Protein AF-A0A2V9KHH4-F1 (afdb_monomer_lite)

pLDDT: mean 75.56, std 21.57, range [32.25, 97.69]

Radius of gyration: 22.79 Å; chains: 1; bounding box: 45×64×34 Å

Secondary structure (DSSP, 8-state):
-------------SSHHHHHHHHHHHHTT-S--HHHHHHHTT---------HHHHHHHHHHHHHTTS-HHHHHHHHHHHHHHHHHTT-

Sequence (88 aa):
MREFYAQQEGTCHTKMQLEEAFLERLKAGEGLTLKQVLARAKLRPVTIRLANRDIETARKLAARKGIGYQTYIKMLLHEALHRESNRR

Foldseek 3Di:
DPDDDDDDPDDPDPDPVVVVVVVVCVVVVVDQDPVNVVVVVPDDDDDDDDDPVVLVVLCVVCVVVVHDSVVSVVVVVVVVVVVVVVVD

Structure (mmCIF, N/CA/C/O backbone):
data_AF-A0A2V9KHH4-F1
#
_entry.id   AF-A0A2V9KHH4-F1
#
loop_
_atom_site.group_PDB
_atom_site.id
_atom_site.type_symbol
_atom_site.label_atom_id
_atom_site.label_alt_id
_atom_site.label_comp_id
_atom_site.label_asym_id
_atom_site.label_entity_id
_atom_site.label_seq_id
_atom_site.pdbx_PDB_ins_code
_atom_site.Cartn_x
_atom_site.Cartn_y
_atom_site.Cartn_z
_atom_site.occupancy
_atom_site.B_iso_or_equiv
_atom_site.auth_seq_id
_ato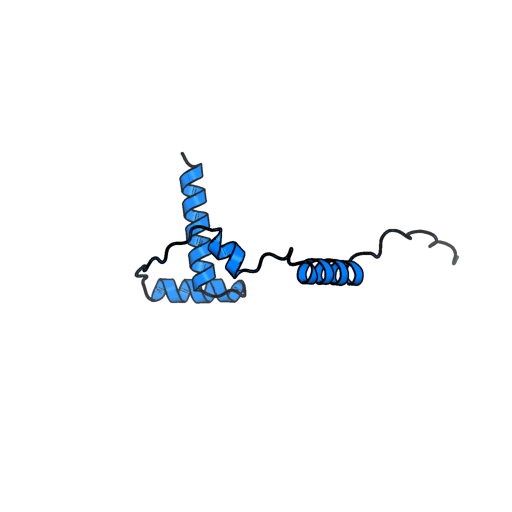m_site.auth_comp_id
_atom_site.auth_asym_id
_atom_site.auth_atom_id
_atom_site.pdbx_PDB_model_num
ATOM 1 N N . MET A 1 1 ? 26.206 48.965 22.524 1.00 40.34 1 MET A N 1
ATOM 2 C CA . MET A 1 1 ? 25.022 48.171 22.103 1.00 40.34 1 MET A CA 1
ATOM 3 C C . MET A 1 1 ? 25.320 47.357 20.831 1.00 40.34 1 MET A C 1
ATOM 5 O O . MET A 1 1 ? 24.613 47.484 19.842 1.00 40.34 1 MET A O 1
ATOM 9 N N . ARG A 1 2 ? 26.380 46.530 20.837 1.00 36.00 2 ARG A N 1
ATOM 10 C CA . ARG A 1 2 ? 26.683 45.500 19.815 1.00 36.00 2 ARG A CA 1
ATOM 11 C C . ARG A 1 2 ? 27.604 44.421 20.411 1.00 36.00 2 ARG A C 1
ATOM 13 O O . ARG A 1 2 ? 28.659 44.124 19.876 1.00 36.00 2 ARG A O 1
ATOM 20 N N . GLU A 1 3 ? 27.199 43.864 21.544 1.00 32.84 3 GLU A N 1
ATOM 21 C CA . GLU A 1 3 ? 27.885 42.739 22.187 1.00 32.84 3 GLU A CA 1
ATOM 22 C C . GLU A 1 3 ? 26.810 41.846 22.809 1.00 32.84 3 GLU A C 1
ATOM 24 O O . GLU A 1 3 ? 26.368 42.147 23.912 1.00 32.84 3 GLU A O 1
ATOM 29 N N . PHE A 1 4 ? 26.304 40.825 22.099 1.00 36.62 4 PHE A N 1
ATOM 30 C CA . PHE A 1 4 ? 25.513 39.777 22.773 1.00 36.62 4 PHE A CA 1
ATOM 31 C C . PHE A 1 4 ? 25.286 38.443 22.031 1.00 36.62 4 PHE A C 1
ATOM 33 O O . PHE A 1 4 ? 24.340 37.754 22.363 1.00 36.62 4 PHE A O 1
ATOM 40 N N . TYR A 1 5 ? 26.096 37.987 21.073 1.00 32.59 5 TYR A N 1
ATOM 41 C CA . TYR A 1 5 ? 25.927 36.584 20.628 1.00 32.59 5 TYR A CA 1
ATOM 42 C C . TYR A 1 5 ? 27.264 35.870 20.487 1.00 32.59 5 TYR A C 1
ATOM 44 O O . TYR A 1 5 ? 27.701 35.508 19.401 1.00 32.59 5 TYR A O 1
ATOM 52 N N . ALA A 1 6 ? 27.901 35.682 21.643 1.00 35.97 6 ALA A N 1
ATOM 53 C CA . ALA A 1 6 ? 28.762 34.538 21.880 1.00 35.97 6 ALA A CA 1
ATOM 54 C C . ALA A 1 6 ? 27.886 33.325 22.248 1.00 35.97 6 ALA A C 1
ATOM 56 O O . ALA A 1 6 ? 26.919 33.464 22.994 1.00 35.97 6 ALA A O 1
ATOM 57 N N . GLN A 1 7 ? 28.301 32.151 21.771 1.00 35.75 7 GLN A N 1
ATOM 58 C CA . GLN A 1 7 ? 27.912 30.822 22.245 1.00 35.75 7 GLN A CA 1
ATOM 59 C C . GLN A 1 7 ? 26.532 30.281 21.829 1.00 35.75 7 GLN A C 1
ATOM 61 O O . GLN A 1 7 ? 25.558 30.379 22.563 1.00 35.75 7 GLN A O 1
ATOM 66 N N . GLN A 1 8 ? 26.507 29.601 20.676 1.00 32.25 8 GLN A N 1
ATOM 67 C CA . GLN A 1 8 ? 26.061 28.202 20.592 1.00 32.25 8 GLN A CA 1
ATOM 68 C C . GLN A 1 8 ? 26.865 27.487 19.489 1.00 32.25 8 GLN A C 1
ATOM 70 O O . GLN A 1 8 ? 26.401 27.318 18.364 1.00 32.25 8 GLN A O 1
ATOM 75 N N . GLU A 1 9 ? 28.090 27.062 19.811 1.00 39.00 9 GLU A N 1
ATOM 76 C CA . GLU A 1 9 ? 28.696 25.916 19.128 1.00 39.00 9 GLU A CA 1
ATOM 77 C C . GLU A 1 9 ? 28.103 24.643 19.740 1.00 39.00 9 GLU A C 1
ATOM 79 O O . GLU A 1 9 ? 28.183 24.431 20.949 1.00 39.00 9 GLU A O 1
ATOM 84 N N . GLY A 1 10 ? 27.466 23.807 18.918 1.00 35.53 10 GLY A N 1
ATOM 85 C CA . GLY A 1 10 ? 26.848 22.572 19.390 1.00 35.53 10 GLY A CA 1
ATOM 86 C C . GLY A 1 10 ? 26.189 21.763 18.277 1.00 35.53 10 GLY A C 1
ATOM 87 O O . GLY A 1 10 ? 24.979 21.821 18.094 1.00 35.53 10 GLY A O 1
ATOM 88 N N . THR A 1 11 ? 26.995 20.948 17.588 1.00 42.75 11 THR A N 1
ATOM 89 C CA . THR A 1 11 ? 26.600 19.797 16.740 1.00 42.75 11 THR A CA 1
ATOM 90 C C . THR A 1 11 ? 26.065 20.075 15.321 1.00 42.75 11 THR A C 1
ATOM 92 O O . THR A 1 11 ? 25.016 19.586 14.919 1.00 42.75 11 THR A O 1
ATOM 95 N N . CYS A 1 12 ? 26.858 20.749 14.480 1.00 38.28 12 CYS A N 1
ATOM 96 C CA . CYS A 1 12 ? 26.755 20.594 13.019 1.0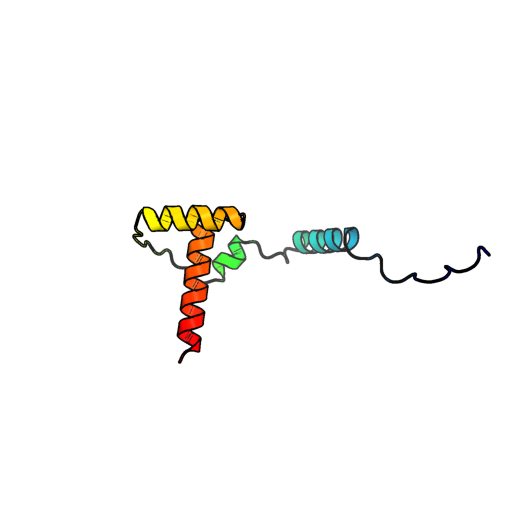0 38.28 12 CYS A CA 1
ATOM 97 C C . CYS A 1 12 ? 27.514 19.326 12.578 1.00 38.28 12 CYS A C 1
ATOM 99 O O . CYS A 1 12 ? 28.589 19.382 11.991 1.00 38.28 12 CYS A O 1
ATOM 101 N N . HIS A 1 13 ? 26.979 18.159 12.921 1.00 52.47 13 HIS A N 1
ATOM 102 C CA . HIS A 1 13 ? 27.326 16.901 12.257 1.00 52.47 13 HIS A CA 1
ATOM 103 C C . HIS A 1 13 ? 26.151 16.522 11.339 1.00 52.47 13 HIS A C 1
ATOM 105 O O . HIS A 1 13 ? 25.103 17.152 11.409 1.00 52.47 13 HIS A O 1
ATOM 111 N N . THR A 1 14 ? 26.271 15.457 10.543 1.00 53.62 14 THR A N 1
ATOM 112 C CA . THR A 1 14 ? 25.135 14.613 10.077 1.00 53.62 14 THR A CA 1
ATOM 113 C C . THR A 1 14 ? 24.617 14.671 8.629 1.00 53.62 14 THR A C 1
ATOM 115 O O . THR A 1 14 ? 23.628 13.997 8.357 1.00 53.62 14 THR A O 1
ATOM 118 N N . LYS A 1 15 ? 25.281 15.307 7.648 1.00 39.53 15 LYS A N 1
ATOM 119 C CA . LYS A 1 15 ? 25.014 14.952 6.226 1.00 39.53 15 LYS A CA 1
ATOM 120 C C . LYS A 1 15 ? 26.187 14.251 5.555 1.00 39.53 15 LYS A C 1
ATOM 122 O O . LYS A 1 15 ? 26.066 13.089 5.191 1.00 39.53 15 LYS A O 1
ATOM 127 N N . MET A 1 16 ? 27.345 14.902 5.516 1.00 46.31 16 MET A N 1
ATOM 128 C CA . MET A 1 16 ? 28.536 14.353 4.857 1.00 46.31 16 MET A CA 1
ATOM 129 C C . MET A 1 16 ? 29.059 13.083 5.550 1.00 46.31 16 MET A C 1
ATOM 131 O O . MET A 1 16 ? 29.298 12.075 4.900 1.00 46.31 16 MET A O 1
ATOM 135 N N . GLN A 1 17 ? 29.115 13.081 6.885 1.00 49.97 17 GLN A N 1
ATOM 136 C CA . GLN A 1 17 ? 29.522 11.902 7.665 1.00 49.97 17 GLN A CA 1
ATOM 137 C C . GLN A 1 17 ? 28.492 10.764 7.624 1.00 49.97 17 GLN A C 1
ATOM 139 O O . GLN A 1 17 ? 28.853 9.601 7.773 1.00 49.97 17 GLN A O 1
ATOM 144 N N . LEU A 1 18 ? 27.207 11.089 7.435 1.00 57.81 18 LEU A N 1
ATOM 145 C CA . LEU A 1 18 ? 26.156 10.083 7.290 1.00 57.81 18 LEU A CA 1
ATOM 146 C C . LEU A 1 18 ? 26.259 9.407 5.921 1.00 57.81 18 LEU A C 1
ATOM 148 O O . LEU A 1 18 ? 26.158 8.188 5.837 1.00 57.81 18 LEU A O 1
ATOM 152 N N . GLU A 1 19 ? 26.488 10.192 4.866 1.00 55.72 19 GLU A N 1
ATOM 153 C CA . GLU A 1 19 ? 26.718 9.696 3.508 1.00 55.72 19 GLU A CA 1
ATOM 154 C C . GLU A 1 19 ? 27.988 8.838 3.441 1.00 55.72 19 GLU A C 1
ATOM 156 O O . GLU A 1 19 ? 27.948 7.749 2.874 1.00 55.72 19 GLU A O 1
ATOM 161 N N . GLU A 1 20 ? 29.077 9.266 4.085 1.00 67.88 20 GLU A N 1
ATOM 162 C CA . GLU A 1 20 ? 30.330 8.510 4.163 1.00 67.88 20 GLU A CA 1
ATOM 163 C C . GLU A 1 20 ? 30.160 7.199 4.942 1.00 67.88 20 GLU A C 1
ATOM 165 O O . GLU A 1 20 ? 30.469 6.130 4.420 1.00 67.88 20 GLU A O 1
ATOM 170 N N . ALA A 1 21 ? 29.560 7.239 6.136 1.00 70.00 21 ALA A N 1
ATOM 171 C CA . ALA A 1 21 ? 29.266 6.031 6.905 1.00 70.00 21 ALA A CA 1
ATOM 172 C C . ALA A 1 21 ? 28.312 5.085 6.155 1.00 70.00 21 ALA A C 1
ATOM 174 O O . ALA A 1 21 ? 28.453 3.865 6.222 1.00 70.00 21 ALA A O 1
ATOM 175 N N . PHE A 1 22 ? 27.343 5.623 5.414 1.00 65.81 22 PHE A N 1
ATOM 176 C CA . PHE A 1 22 ? 26.437 4.828 4.592 1.00 65.81 22 PHE A CA 1
ATOM 177 C C . PHE A 1 22 ? 27.171 4.160 3.420 1.00 65.81 22 PHE A C 1
ATOM 179 O O . PHE A 1 22 ? 26.983 2.967 3.181 1.00 65.81 22 PHE A O 1
ATOM 186 N N . LEU A 1 23 ? 28.047 4.894 2.729 1.00 67.44 23 LEU A N 1
ATOM 187 C CA . LEU A 1 23 ? 28.886 4.383 1.642 1.00 67.44 23 LEU A CA 1
ATOM 188 C C . LEU A 1 23 ? 29.854 3.301 2.129 1.00 67.44 23 LEU A C 1
ATOM 190 O O . LEU A 1 23 ? 29.970 2.263 1.480 1.00 67.44 23 LEU A O 1
ATOM 194 N N . GLU A 1 24 ? 30.499 3.497 3.277 1.00 73.38 24 GLU A N 1
ATOM 195 C CA . GLU A 1 24 ? 31.402 2.508 3.872 1.00 73.38 24 GLU A CA 1
ATOM 196 C C . GLU A 1 24 ? 30.662 1.216 4.237 1.00 73.38 24 GLU A C 1
ATOM 198 O O . GLU A 1 24 ? 31.123 0.121 3.921 1.00 73.38 24 GLU A O 1
ATOM 203 N N . ARG A 1 25 ? 29.444 1.314 4.781 1.00 69.00 25 ARG A N 1
ATOM 204 C CA . ARG A 1 25 ? 28.615 0.135 5.087 1.00 69.00 25 ARG A CA 1
ATOM 205 C C . ARG A 1 25 ? 28.086 -0.575 3.843 1.00 69.00 25 ARG A C 1
ATOM 207 O O . ARG A 1 25 ? 27.947 -1.799 3.846 1.00 69.00 25 ARG A O 1
ATOM 214 N N . LEU A 1 26 ? 27.813 0.163 2.765 1.00 69.38 26 LEU A N 1
ATOM 215 C CA . LEU A 1 26 ? 27.498 -0.431 1.464 1.00 69.38 26 LEU A CA 1
ATOM 216 C C . LEU A 1 26 ? 28.708 -1.178 0.883 1.00 69.38 26 LEU A C 1
ATOM 218 O O . LEU A 1 26 ? 28.542 -2.304 0.415 1.00 69.38 26 LEU A O 1
ATOM 222 N N . LYS A 1 27 ? 29.914 -0.595 0.951 1.00 68.12 27 LYS A N 1
ATOM 223 C CA . LYS A 1 27 ? 31.164 -1.245 0.509 1.00 68.12 27 LYS A CA 1
ATOM 224 C C . LYS A 1 27 ? 31.502 -2.480 1.345 1.00 68.12 27 LYS A C 1
ATOM 226 O O . LYS A 1 27 ? 31.929 -3.484 0.786 1.00 68.12 27 LYS A O 1
ATOM 231 N N . ALA A 1 28 ? 31.254 -2.430 2.654 1.00 74.31 28 ALA A N 1
ATOM 232 C CA . ALA A 1 28 ? 31.424 -3.556 3.572 1.00 74.31 28 ALA A CA 1
ATOM 233 C C . ALA A 1 28 ? 30.377 -4.674 3.377 1.00 74.31 28 ALA A C 1
ATOM 235 O O . ALA A 1 28 ? 30.437 -5.702 4.047 1.00 74.31 28 ALA A O 1
ATOM 236 N N . GLY A 1 29 ? 29.402 -4.497 2.473 1.00 62.69 29 GLY A N 1
ATOM 237 C CA . GLY A 1 29 ? 28.353 -5.486 2.211 1.00 62.69 29 GLY A CA 1
ATOM 238 C C . GLY A 1 29 ? 27.335 -5.630 3.349 1.00 62.69 29 GLY A C 1
ATOM 239 O O . GLY A 1 29 ? 26.515 -6.547 3.327 1.00 62.69 29 GLY A O 1
ATOM 240 N N . GLU A 1 30 ? 27.356 -4.721 4.328 1.00 64.75 30 GLU A N 1
ATOM 241 C CA . GLU A 1 30 ? 26.427 -4.698 5.464 1.00 64.75 30 GLU A CA 1
ATOM 242 C C . GLU A 1 30 ? 25.046 -4.147 5.088 1.00 64.75 30 GLU A C 1
ATOM 244 O O . GLU A 1 30 ? 24.066 -4.324 5.817 1.00 64.75 30 GLU A O 1
ATOM 249 N N . GLY A 1 31 ? 24.951 -3.465 3.945 1.00 62.44 31 GLY A N 1
ATOM 250 C CA . GLY A 1 31 ? 23.694 -2.965 3.412 1.00 62.44 31 GLY A CA 1
ATOM 251 C C . GLY A 1 31 ? 22.796 -4.104 2.943 1.00 62.44 31 GLY A C 1
ATOM 252 O O . GLY A 1 31 ? 23.078 -4.770 1.948 1.00 62.44 31 GLY A O 1
ATOM 253 N N . LEU A 1 32 ? 21.664 -4.302 3.620 1.00 63.16 32 LEU A N 1
ATOM 254 C CA . LEU A 1 32 ? 20.636 -5.212 3.130 1.00 63.16 32 LEU A CA 1
ATOM 255 C C . LEU A 1 32 ? 19.973 -4.614 1.897 1.00 63.16 32 LEU A C 1
ATOM 257 O O . LEU A 1 32 ? 19.221 -3.644 1.969 1.00 63.16 32 LEU A O 1
ATOM 261 N N . THR A 1 33 ? 20.227 -5.229 0.750 1.00 71.31 33 THR A N 1
ATOM 262 C CA . THR A 1 33 ? 19.507 -4.896 -0.476 1.00 71.31 33 THR A CA 1
ATOM 263 C C . THR A 1 33 ? 18.023 -5.220 -0.301 1.00 71.31 33 THR A C 1
ATOM 265 O O . THR A 1 33 ? 17.658 -6.177 0.390 1.00 71.31 33 THR A O 1
ATOM 268 N N . LEU A 1 34 ? 17.142 -4.482 -0.986 1.00 63.47 34 LEU A N 1
ATOM 269 C CA . LEU A 1 34 ? 15.704 -4.781 -0.977 1.00 63.47 34 LEU A CA 1
ATOM 270 C C . LEU A 1 34 ? 15.432 -6.253 -1.321 1.00 63.47 34 LEU A C 1
ATOM 272 O O . LEU A 1 34 ? 14.582 -6.882 -0.705 1.00 63.47 34 LEU A O 1
ATOM 276 N N . LYS A 1 35 ? 16.192 -6.826 -2.263 1.00 65.00 35 LYS A N 1
ATOM 277 C CA . LYS A 1 35 ? 16.088 -8.244 -2.631 1.00 65.00 35 LYS A CA 1
ATOM 278 C C . LYS A 1 35 ? 16.405 -9.172 -1.457 1.00 65.00 35 LYS A C 1
ATOM 280 O O . LYS A 1 35 ? 15.674 -10.131 -1.246 1.00 65.00 35 LYS A O 1
ATOM 285 N N . GLN A 1 36 ? 17.444 -8.884 -0.673 1.00 70.75 36 GLN A N 1
ATOM 286 C CA . GLN A 1 36 ? 17.793 -9.675 0.513 1.00 70.75 36 GLN A CA 1
ATOM 287 C C . GLN A 1 36 ? 16.746 -9.537 1.625 1.00 70.75 36 GLN A C 1
ATOM 289 O O . GLN A 1 36 ? 16.411 -10.528 2.270 1.00 70.75 36 GLN A O 1
ATOM 294 N N . VAL A 1 37 ? 16.180 -8.343 1.826 1.00 70.81 37 VAL A N 1
ATOM 295 C CA . VAL A 1 37 ? 15.079 -8.139 2.785 1.00 70.81 37 VAL A CA 1
ATOM 296 C C . VAL A 1 37 ? 13.835 -8.913 2.350 1.00 70.81 37 VAL A C 1
ATOM 298 O O . VAL A 1 37 ? 13.247 -9.635 3.150 1.00 70.81 37 VAL A O 1
ATOM 301 N N . LEU A 1 38 ? 13.469 -8.823 1.070 1.00 64.44 38 LEU A N 1
ATOM 302 C CA . LEU A 1 38 ? 12.333 -9.544 0.498 1.00 64.44 38 LEU A CA 1
ATOM 303 C C . LEU A 1 38 ? 12.552 -11.062 0.457 1.00 64.44 38 LEU A C 1
ATOM 305 O O . LEU A 1 38 ? 11.575 -11.790 0.510 1.00 64.44 38 LEU A O 1
ATOM 309 N N . ALA A 1 39 ? 13.793 -11.548 0.372 1.00 64.56 39 ALA A N 1
ATOM 310 C CA . ALA A 1 39 ? 14.102 -12.977 0.473 1.00 64.56 39 ALA A CA 1
ATOM 311 C C . ALA A 1 39 ? 13.973 -13.496 1.916 1.00 64.56 39 ALA A C 1
ATOM 313 O O . ALA A 1 39 ? 13.614 -14.651 2.135 1.00 64.56 39 ALA A O 1
ATOM 314 N N . ARG A 1 40 ? 14.253 -12.643 2.909 1.00 64.81 40 ARG A N 1
ATOM 315 C CA . ARG A 1 40 ? 14.086 -12.969 4.335 1.00 64.81 40 ARG A CA 1
ATOM 316 C C . ARG A 1 40 ? 12.632 -12.885 4.782 1.00 64.81 40 ARG A C 1
ATOM 318 O O . ARG A 1 40 ? 12.182 -13.712 5.572 1.00 64.81 40 ARG A O 1
ATOM 325 N N . ALA A 1 41 ? 11.888 -11.909 4.271 1.00 68.06 41 ALA A N 1
ATOM 326 C CA . ALA A 1 41 ? 10.446 -11.864 4.419 1.00 68.06 41 ALA A CA 1
ATOM 327 C C . ALA A 1 41 ? 9.866 -13.008 3.578 1.00 68.06 41 ALA A C 1
ATOM 329 O O . ALA A 1 41 ? 9.935 -12.967 2.361 1.00 68.06 41 ALA A O 1
ATOM 330 N N . LYS A 1 42 ? 9.330 -14.064 4.194 1.00 79.44 42 LYS A N 1
ATOM 331 C CA . LYS A 1 42 ? 8.721 -15.207 3.484 1.00 79.44 42 LYS A CA 1
ATOM 332 C C . LYS A 1 42 ? 7.451 -14.776 2.725 1.00 79.44 42 LYS A C 1
ATOM 334 O O . LYS A 1 42 ? 6.333 -15.067 3.145 1.00 79.44 42 LYS A O 1
ATOM 339 N N . LEU A 1 43 ? 7.610 -14.026 1.638 1.00 80.56 43 LEU A N 1
ATOM 340 C CA . LEU A 1 43 ? 6.529 -13.454 0.848 1.00 80.56 43 LEU A CA 1
ATOM 341 C C . LEU A 1 43 ? 5.972 -14.502 -0.112 1.00 80.56 43 LEU A C 1
ATOM 343 O O . LEU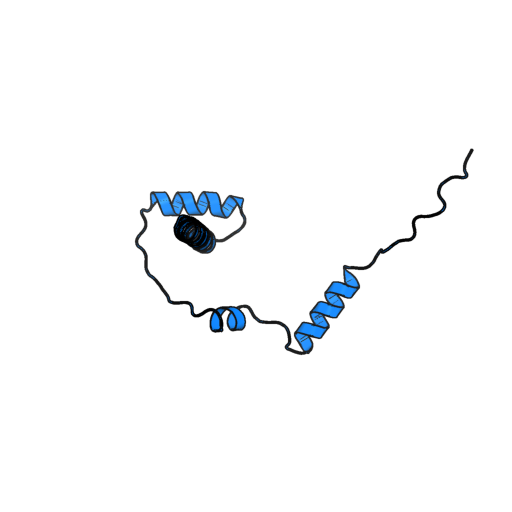 A 1 43 ? 6.718 -15.245 -0.745 1.00 80.56 43 LEU A O 1
ATOM 347 N N . ARG A 1 44 ? 4.646 -14.532 -0.247 1.00 85.38 44 ARG A N 1
ATOM 348 C CA . ARG A 1 44 ? 3.948 -15.386 -1.213 1.00 85.38 44 ARG A CA 1
ATOM 349 C C . ARG A 1 44 ? 3.191 -14.516 -2.217 1.00 85.38 44 ARG A C 1
ATOM 351 O O . ARG A 1 44 ? 2.553 -13.550 -1.790 1.00 85.38 44 ARG A O 1
ATOM 358 N N . PRO A 1 45 ? 3.247 -14.821 -3.525 1.00 85.06 45 PRO A N 1
ATOM 359 C CA . PRO A 1 45 ? 2.414 -14.138 -4.504 1.00 85.06 45 PRO A CA 1
ATOM 360 C C . PRO A 1 45 ? 0.942 -14.494 -4.264 1.00 85.06 45 PRO A C 1
ATOM 362 O O . PRO A 1 45 ? 0.609 -15.648 -4.002 1.00 85.06 45 PRO A O 1
ATOM 365 N N . VAL A 1 46 ? 0.062 -13.497 -4.350 1.00 88.62 46 VAL A N 1
ATOM 366 C CA . VAL A 1 46 ? -1.391 -13.670 -4.230 1.00 88.62 46 VAL A CA 1
ATOM 367 C C . VAL A 1 46 ? -2.061 -12.851 -5.326 1.00 88.62 46 VAL A C 1
ATOM 369 O O . VAL A 1 46 ? -1.750 -11.671 -5.494 1.00 88.62 46 VAL A O 1
ATOM 372 N N . THR A 1 47 ? -2.993 -13.470 -6.051 1.00 92.81 47 THR A N 1
ATOM 373 C CA . THR A 1 47 ? -3.834 -12.792 -7.044 1.00 92.81 47 THR A CA 1
ATOM 374 C C . THR A 1 47 ? -5.193 -12.496 -6.420 1.00 92.81 47 THR A C 1
ATOM 376 O O . THR A 1 47 ? -5.903 -13.412 -6.018 1.00 92.81 47 THR A O 1
ATOM 379 N N . ILE A 1 48 ? -5.560 -11.215 -6.350 1.00 90.88 48 ILE A N 1
ATOM 380 C CA . ILE A 1 48 ? -6.838 -10.740 -5.802 1.00 90.88 48 ILE A CA 1
ATOM 381 C C . ILE A 1 48 ? -7.576 -9.992 -6.911 1.00 90.88 48 ILE A C 1
ATOM 383 O O . ILE A 1 48 ? -6.995 -9.129 -7.569 1.00 90.88 48 ILE A O 1
ATOM 387 N N . ARG A 1 49 ? -8.855 -10.314 -7.123 1.00 95.25 49 ARG A N 1
ATOM 388 C CA . ARG A 1 49 ? -9.733 -9.544 -8.013 1.00 95.25 49 ARG A CA 1
ATOM 389 C C . ARG A 1 49 ? -10.327 -8.381 -7.225 1.00 95.25 49 ARG A C 1
ATOM 391 O O . ARG A 1 49 ? -10.911 -8.596 -6.170 1.00 95.25 49 ARG A O 1
ATOM 398 N N . LEU A 1 50 ? -10.170 -7.169 -7.741 1.00 94.38 50 LEU A N 1
ATOM 399 C CA . LEU A 1 50 ? -10.707 -5.941 -7.155 1.00 94.38 50 LEU A CA 1
ATOM 400 C C . LEU A 1 50 ? -11.617 -5.265 -8.177 1.00 94.38 50 LEU A C 1
ATOM 402 O O . LEU A 1 50 ? -11.379 -5.380 -9.382 1.00 94.38 50 LEU A O 1
ATOM 406 N N . ALA A 1 51 ? -12.642 -4.552 -7.712 1.00 97.00 51 ALA A N 1
ATOM 407 C CA . ALA A 1 51 ? -13.470 -3.768 -8.615 1.00 97.00 51 ALA A CA 1
ATOM 408 C C . ALA A 1 51 ? -12.641 -2.633 -9.237 1.00 97.00 51 ALA A C 1
ATOM 410 O O . ALA A 1 51 ? -11.794 -2.023 -8.580 1.00 97.00 51 ALA A O 1
ATOM 411 N N . ASN A 1 52 ? -12.920 -2.297 -10.499 1.00 96.88 52 ASN A N 1
ATOM 412 C CA . ASN A 1 52 ? -12.198 -1.232 -11.207 1.00 96.88 52 ASN A CA 1
ATOM 413 C C . ASN A 1 52 ? -12.266 0.113 -10.462 1.00 96.88 52 ASN A C 1
ATOM 415 O O . ASN A 1 52 ? -11.269 0.833 -10.390 1.00 96.88 52 ASN A O 1
ATOM 419 N N . ARG A 1 53 ? -13.415 0.413 -9.841 1.00 97.44 53 ARG A N 1
ATOM 420 C CA . ARG A 1 53 ? -13.622 1.620 -9.026 1.00 97.44 53 ARG A CA 1
ATOM 421 C C . ARG A 1 53 ? -12.675 1.685 -7.824 1.00 97.44 53 ARG A C 1
ATOM 423 O O . ARG A 1 53 ? -12.148 2.756 -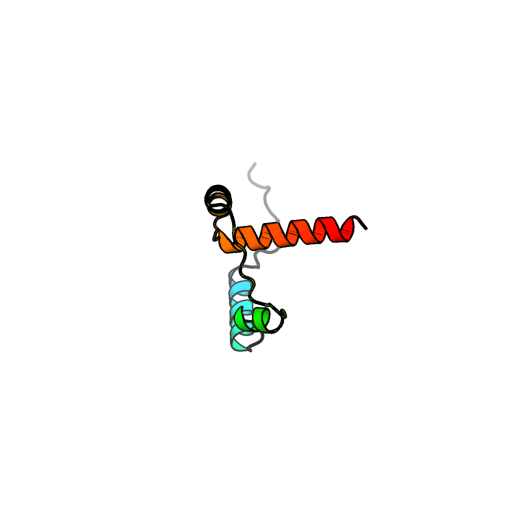7.511 1.00 97.44 53 ARG A O 1
ATOM 430 N N . ASP A 1 54 ? -12.425 0.552 -7.177 1.00 96.00 54 ASP A N 1
ATOM 431 C CA . ASP A 1 54 ? -11.544 0.478 -6.010 1.00 96.00 54 ASP A CA 1
ATOM 432 C C . ASP A 1 54 ? -10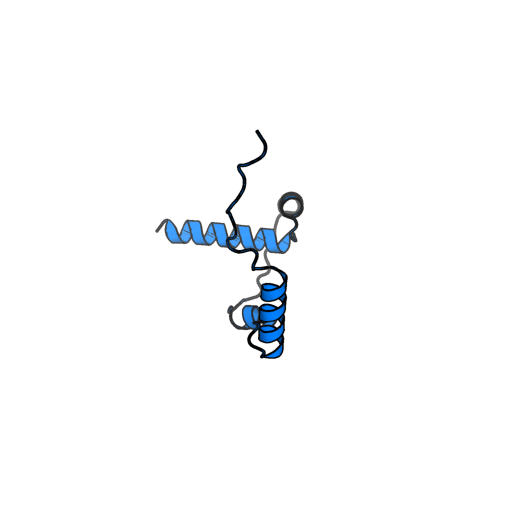.085 0.663 -6.426 1.00 96.00 54 ASP A C 1
ATOM 434 O O . ASP A 1 54 ? -9.343 1.400 -5.777 1.00 96.00 54 ASP A O 1
ATOM 438 N N . ILE A 1 55 ? -9.686 0.076 -7.561 1.00 95.94 55 ILE A N 1
ATOM 439 C CA . ILE A 1 55 ? -8.347 0.266 -8.138 1.00 95.94 55 ILE A CA 1
ATOM 440 C C . ILE A 1 55 ? -8.109 1.744 -8.464 1.00 95.94 55 ILE A C 1
ATOM 442 O O . ILE A 1 55 ? -7.042 2.287 -8.167 1.00 95.94 55 ILE A O 1
ATOM 446 N N . GLU A 1 56 ? -9.090 2.421 -9.060 1.00 97.69 56 GLU A N 1
ATOM 447 C CA . GLU A 1 56 ? -8.968 3.841 -9.382 1.00 97.69 56 GLU A CA 1
ATOM 448 C C . GLU A 1 56 ? -8.887 4.716 -8.123 1.00 97.69 56 GLU A C 1
ATOM 450 O O . GLU A 1 56 ? -8.072 5.640 -8.051 1.00 97.69 56 GLU A O 1
ATOM 455 N N . T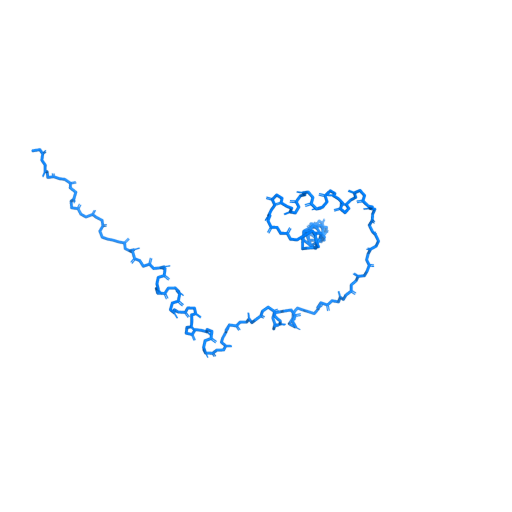HR A 1 57 ? -9.675 4.384 -7.102 1.00 97.00 57 THR A N 1
ATOM 456 C CA . THR A 1 57 ? -9.634 5.060 -5.800 1.00 97.00 57 THR A CA 1
ATOM 457 C C . THR A 1 57 ? -8.270 4.876 -5.134 1.00 97.00 57 THR A C 1
ATOM 459 O O . THR A 1 57 ? -7.646 5.856 -4.720 1.00 97.00 57 THR A O 1
ATOM 462 N N . ALA A 1 58 ? -7.746 3.647 -5.117 1.00 95.31 58 ALA A N 1
ATOM 463 C CA . ALA A 1 58 ? -6.409 3.351 -4.617 1.00 95.31 58 ALA A CA 1
ATOM 464 C C . ALA A 1 58 ? -5.332 4.130 -5.383 1.00 95.31 58 ALA A C 1
ATOM 466 O O . ALA A 1 58 ? -4.409 4.650 -4.764 1.00 95.31 58 ALA A O 1
ATOM 467 N N . ARG A 1 59 ? -5.460 4.278 -6.709 1.00 96.81 59 ARG A N 1
ATOM 468 C CA . ARG A 1 59 ? -4.528 5.072 -7.525 1.00 96.81 59 ARG A CA 1
ATOM 469 C C . ARG A 1 59 ? -4.520 6.546 -7.116 1.00 96.81 59 ARG A C 1
ATOM 471 O O . ARG A 1 59 ? -3.443 7.107 -6.929 1.00 96.81 59 ARG A O 1
ATOM 478 N N . LYS A 1 60 ? -5.695 7.159 -6.934 1.00 97.56 60 LYS A N 1
ATOM 479 C CA . LYS A 1 60 ? -5.822 8.563 -6.497 1.00 97.56 60 LYS A CA 1
ATOM 480 C C . LYS A 1 60 ? -5.197 8.779 -5.116 1.00 97.56 60 LYS A C 1
ATOM 482 O O . LYS A 1 60 ? -4.462 9.742 -4.910 1.00 97.56 60 LYS A O 1
ATOM 487 N N . LEU A 1 61 ? -5.444 7.865 -4.179 1.00 96.62 61 LEU A N 1
ATOM 488 C CA . LEU A 1 61 ? -4.892 7.937 -2.823 1.00 96.62 61 LEU A CA 1
ATOM 489 C C . LEU A 1 61 ? -3.376 7.690 -2.790 1.00 96.62 61 LEU A C 1
ATOM 491 O O . LEU A 1 61 ? -2.653 8.394 -2.087 1.00 96.62 61 LEU A O 1
ATOM 495 N N . ALA A 1 62 ? -2.886 6.739 -3.584 1.00 96.12 62 ALA A N 1
ATOM 496 C CA . ALA A 1 62 ? -1.465 6.435 -3.695 1.00 96.12 62 ALA A CA 1
ATOM 497 C C . ALA A 1 62 ? -0.674 7.602 -4.305 1.00 96.12 62 ALA A C 1
ATOM 499 O O . ALA A 1 62 ? 0.395 7.942 -3.799 1.00 96.12 62 ALA A O 1
ATOM 500 N N . ALA A 1 63 ? -1.240 8.277 -5.315 1.00 96.00 63 ALA A N 1
ATOM 501 C CA . ALA A 1 63 ? -0.645 9.465 -5.925 1.00 96.00 63 ALA A CA 1
ATOM 502 C C . ALA A 1 63 ? -0.427 10.590 -4.899 1.00 96.00 63 ALA A C 1
ATOM 504 O O . ALA A 1 63 ? 0.646 11.182 -4.860 1.00 96.00 63 ALA A O 1
ATOM 505 N N . ARG A 1 64 ? -1.392 10.817 -3.994 1.00 95.44 64 ARG A N 1
ATOM 506 C CA . ARG A 1 64 ? -1.254 11.796 -2.897 1.00 95.44 64 ARG A CA 1
ATOM 507 C C . ARG A 1 64 ? -0.123 11.460 -1.920 1.00 95.44 64 ARG A C 1
ATOM 509 O O . ARG A 1 64 ? 0.383 12.356 -1.258 1.00 95.44 64 ARG A O 1
ATOM 516 N N . LYS A 1 65 ? 0.254 10.182 -1.810 1.00 92.94 65 LYS A N 1
ATOM 517 C CA . LYS A 1 65 ? 1.347 9.689 -0.957 1.00 92.94 65 LYS A CA 1
ATOM 518 C C . LYS A 1 65 ? 2.674 9.512 -1.708 1.00 92.94 65 LYS A C 1
ATOM 520 O O . LYS A 1 65 ? 3.654 9.128 -1.081 1.00 92.94 65 LYS A O 1
ATOM 525 N N . GLY A 1 66 ? 2.714 9.750 -3.022 1.00 94.75 66 GLY A N 1
ATOM 526 C CA . GLY A 1 66 ? 3.917 9.557 -3.838 1.00 94.75 66 GLY A CA 1
ATOM 527 C C . GLY A 1 66 ? 4.359 8.094 -3.979 1.00 94.75 66 GLY A C 1
ATOM 528 O O . GLY A 1 66 ? 5.537 7.830 -4.191 1.00 94.75 66 GLY A O 1
ATOM 529 N N . ILE A 1 67 ? 3.438 7.131 -3.845 1.00 95.12 67 ILE A N 1
ATOM 530 C CA . ILE A 1 67 ? 3.735 5.691 -3.931 1.00 95.12 67 ILE A CA 1
ATOM 531 C C . ILE A 1 67 ? 2.899 5.007 -5.016 1.00 95.12 67 ILE A C 1
ATOM 533 O O . ILE A 1 67 ? 1.849 5.498 -5.426 1.00 95.12 67 ILE A O 1
ATOM 537 N N . GLY A 1 68 ? 3.342 3.835 -5.477 1.00 91.44 68 GLY A N 1
ATOM 538 C CA . GLY A 1 68 ? 2.581 3.031 -6.435 1.00 91.44 68 GLY A CA 1
ATOM 539 C C . GLY A 1 68 ? 1.272 2.491 -5.843 1.00 91.44 68 GLY A C 1
ATOM 540 O O . GLY A 1 68 ? 1.224 2.106 -4.672 1.00 91.44 68 GLY A O 1
ATOM 541 N N . TYR A 1 69 ? 0.220 2.392 -6.665 1.00 95.62 69 TYR A N 1
ATOM 542 C CA . TYR A 1 69 ? -1.101 1.914 -6.221 1.00 95.62 69 TYR A CA 1
ATOM 543 C C . TYR A 1 69 ? -1.047 0.503 -5.611 1.00 95.62 69 TYR A C 1
ATOM 545 O O . TYR A 1 69 ? -1.737 0.225 -4.635 1.00 95.62 69 TYR A O 1
ATOM 553 N N . GLN A 1 70 ? -0.176 -0.373 -6.121 1.00 92.50 70 GLN A N 1
ATOM 554 C CA . GLN A 1 70 ? 0.031 -1.714 -5.567 1.00 92.50 70 GLN A CA 1
ATOM 555 C C . GLN A 1 70 ? 0.640 -1.674 -4.160 1.00 92.50 70 GLN A C 1
ATOM 557 O O . GLN A 1 70 ? 0.198 -2.406 -3.278 1.00 92.50 70 GLN A O 1
ATOM 562 N N . THR A 1 71 ? 1.638 -0.814 -3.931 1.00 94.75 71 THR A N 1
ATOM 563 C CA . THR A 1 71 ? 2.251 -0.615 -2.606 1.00 94.75 71 THR A CA 1
ATOM 564 C C . THR A 1 71 ? 1.231 -0.066 -1.620 1.00 94.75 71 THR A C 1
ATOM 566 O O . THR A 1 71 ? 1.172 -0.516 -0.480 1.00 94.75 71 THR A O 1
ATOM 569 N N . TYR A 1 72 ? 0.380 0.851 -2.077 1.00 95.38 72 TYR A N 1
ATOM 570 C CA . TYR A 1 72 ? -0.690 1.393 -1.253 1.00 95.38 72 TYR A CA 1
ATOM 571 C C . TYR A 1 72 ? -1.733 0.333 -0.871 1.00 95.38 72 TYR A C 1
ATOM 573 O O . TYR A 1 72 ? -2.088 0.221 0.297 1.00 95.38 72 TYR A O 1
ATOM 581 N N . ILE A 1 73 ? -2.158 -0.515 -1.814 1.00 95.56 73 ILE A N 1
ATOM 582 C CA . ILE A 1 73 ? -3.066 -1.637 -1.521 1.00 95.56 73 ILE A CA 1
ATOM 583 C C . ILE A 1 73 ? -2.435 -2.603 -0.505 1.00 95.56 73 ILE A C 1
ATOM 585 O O . ILE A 1 73 ? -3.098 -3.019 0.442 1.00 95.56 73 ILE A O 1
ATOM 589 N N . LYS A 1 74 ? -1.144 -2.929 -0.658 1.00 93.44 74 LYS A N 1
ATOM 590 C CA . LYS A 1 74 ? -0.415 -3.784 0.297 1.00 93.44 74 LYS A CA 1
ATOM 591 C C . LYS A 1 74 ? -0.365 -3.175 1.701 1.00 93.44 74 LYS A C 1
ATOM 593 O O . LYS A 1 74 ? -0.547 -3.900 2.673 1.00 93.44 74 LYS A O 1
ATOM 598 N N . MET A 1 75 ? -0.147 -1.863 1.798 1.00 95.44 75 MET A N 1
ATOM 599 C CA . MET A 1 75 ? -0.154 -1.121 3.062 1.00 95.44 75 MET A CA 1
ATOM 600 C C . MET A 1 75 ? -1.522 -1.203 3.744 1.00 95.44 75 MET A C 1
ATOM 602 O O . MET A 1 75 ? -1.593 -1.624 4.894 1.00 95.44 75 MET A O 1
ATOM 606 N N . LEU A 1 76 ? -2.604 -0.890 3.020 1.00 95.50 76 LEU A N 1
ATOM 607 C CA . LEU A 1 76 ? -3.966 -0.959 3.560 1.00 95.50 76 LEU A CA 1
ATOM 608 C C . LEU A 1 76 ? -4.317 -2.364 4.063 1.00 95.50 76 LEU A C 1
ATOM 610 O O . LEU A 1 76 ? -4.894 -2.508 5.138 1.00 95.50 76 LEU A O 1
ATOM 614 N N . LEU A 1 77 ? -3.943 -3.404 3.310 1.00 94.81 77 LEU A N 1
ATOM 615 C CA . LEU A 1 77 ? -4.165 -4.790 3.723 1.00 94.81 77 LEU A CA 1
ATOM 616 C C . LEU A 1 77 ? -3.391 -5.130 5.004 1.00 94.81 77 LEU A C 1
ATOM 618 O O . LEU A 1 77 ? -3.946 -5.749 5.907 1.00 94.81 77 LEU A O 1
ATOM 622 N N . HIS A 1 78 ? -2.126 -4.715 5.097 1.00 93.69 78 HIS A N 1
ATOM 623 C CA . HIS A 1 78 ? -1.309 -4.937 6.287 1.00 93.69 78 HIS A CA 1
ATOM 624 C C . HIS A 1 78 ? -1.899 -4.243 7.524 1.00 93.69 78 HIS A C 1
ATOM 626 O O . HIS A 1 78 ? -2.054 -4.879 8.565 1.00 93.69 78 HIS A O 1
ATOM 632 N N . GLU A 1 79 ? -2.289 -2.973 7.400 1.00 94.56 79 GLU A N 1
ATOM 633 C CA . GLU A 1 79 ? -2.910 -2.204 8.484 1.00 94.56 79 GLU A CA 1
ATOM 634 C C . GLU A 1 79 ? -4.242 -2.812 8.941 1.00 94.56 79 GLU A C 1
ATOM 636 O O . GLU A 1 79 ? -4.508 -2.887 10.141 1.00 94.56 79 GLU A O 1
ATOM 641 N N . ALA A 1 80 ? -5.076 -3.261 7.998 1.00 95.94 80 ALA A N 1
ATOM 642 C CA . ALA A 1 80 ? -6.349 -3.906 8.304 1.00 95.94 80 ALA A CA 1
ATOM 643 C C . ALA A 1 80 ? -6.147 -5.222 9.068 1.00 95.94 80 ALA A C 1
ATOM 645 O O . ALA A 1 80 ? -6.801 -5.443 10.085 1.00 95.94 80 ALA A O 1
ATOM 646 N N . LEU A 1 81 ? -5.205 -6.063 8.625 1.00 95.50 81 LEU A N 1
ATOM 647 C CA . LEU A 1 81 ? -4.879 -7.320 9.302 1.00 95.50 81 LEU A CA 1
ATOM 648 C C . LEU A 1 81 ? -4.316 -7.087 10.706 1.00 95.50 81 LEU A C 1
ATOM 650 O O . LEU A 1 81 ? -4.748 -7.753 11.640 1.00 95.50 81 LEU A O 1
ATOM 654 N N . HIS A 1 82 ? -3.401 -6.128 10.867 1.00 94.62 82 HIS A N 1
ATOM 655 C CA . HIS A 1 82 ? -2.828 -5.780 12.169 1.00 94.62 82 HIS A CA 1
ATOM 656 C C . HIS A 1 82 ? -3.890 -5.240 13.140 1.00 94.62 82 HIS A C 1
ATOM 658 O O . HIS A 1 82 ? -3.899 -5.556 14.327 1.00 94.62 82 HIS A O 1
ATOM 664 N N . ARG A 1 83 ? -4.831 -4.433 12.637 1.00 96.19 83 ARG A N 1
ATOM 665 C CA . ARG A 1 83 ? -5.955 -3.944 13.442 1.00 96.19 83 ARG A CA 1
ATOM 666 C C . ARG A 1 83 ? -6.849 -5.085 13.917 1.00 96.19 83 ARG A C 1
ATOM 668 O O . ARG A 1 83 ? -7.262 -5.080 15.070 1.00 96.19 83 ARG A O 1
ATOM 675 N N . GLU A 1 84 ? -7.150 -6.034 13.036 1.00 96.56 84 GLU A N 1
ATOM 676 C CA . GLU A 1 84 ? -8.035 -7.154 13.355 1.00 96.56 84 GLU A CA 1
ATOM 677 C C . GLU A 1 84 ? -7.354 -8.190 14.261 1.00 96.56 84 GLU A C 1
ATOM 679 O O . GLU A 1 84 ? -8.003 -8.752 15.139 1.00 96.56 84 GLU A O 1
ATOM 684 N N . SER A 1 85 ? -6.039 -8.404 14.120 1.00 94.19 85 SER A N 1
ATOM 685 C CA . SER A 1 85 ? -5.283 -9.278 15.026 1.00 94.19 85 SER A CA 1
ATOM 686 C C . SER A 1 85 ? -5.243 -8.742 16.451 1.00 94.19 85 SER A C 1
ATOM 688 O O . SER A 1 85 ? -5.336 -9.525 17.386 1.00 94.19 85 SER A O 1
ATOM 690 N N . ASN A 1 86 ? -5.140 -7.421 16.611 1.00 91.31 86 ASN A N 1
ATOM 691 C CA . ASN A 1 86 ? -5.017 -6.777 17.921 1.00 91.31 86 ASN A CA 1
ATOM 692 C C . ASN A 1 86 ? -6.371 -6.531 18.604 1.00 91.31 86 ASN A C 1
ATOM 694 O O . ASN A 1 86 ? -6.412 -6.020 19.718 1.00 91.31 86 ASN A O 1
ATOM 698 N N . ARG A 1 87 ? -7.482 -6.827 17.921 1.00 89.62 87 ARG A N 1
ATOM 699 C CA . ARG A 1 87 ? -8.840 -6.732 18.475 1.00 89.62 87 ARG A CA 1
ATOM 700 C C . ARG A 1 87 ? -9.236 -7.988 19.271 1.00 89.62 87 ARG A C 1
ATOM 702 O O . ARG A 1 87 ? -10.254 -7.955 19.957 1.00 89.62 87 ARG A O 1
ATOM 709 N N . ARG A 1 88 ? -8.471 -9.075 19.157 1.00 61.00 88 ARG A N 1
ATOM 710 C CA . ARG A 1 88 ? -8.638 -10.319 19.923 1.00 61.00 88 ARG A CA 1
ATOM 711 C C . ARG A 1 88 ? -7.794 -10.295 21.185 1.00 61.00 88 ARG A C 1
ATOM 713 O O . ARG A 1 88 ? -8.265 -10.887 22.176 1.00 61.00 88 ARG A O 1
#